Protein AF-A0A7C2RPN8-F1 (afdb_monomer_lite)

Sequence (89 aa):
MAKVALDEVLEDVKALTPDERRKLREVLDMSLEGSPPTSIDSELQQKLLEVGLLSEIRPPVADLESYWGYKPVEVSGKPVSETLIEERR

pLDDT: mean 79.74, std 12.41, range [44.41, 95.19]

Radius of gyration: 22.24 Å; chains: 1; bounding box: 46×28×62 Å

Structure (mmCIF, N/CA/C/O backbone):
data_AF-A0A7C2RPN8-F1
#
_entry.id   AF-A0A7C2RPN8-F1
#
loop_
_atom_site.group_PDB
_atom_site.id
_atom_site.type_symbol
_atom_site.label_atom_id
_atom_site.label_alt_id
_atom_site.label_comp_id
_atom_site.label_asym_id
_atom_site.label_entity_id
_atom_site.label_seq_id
_atom_site.pdbx_PDB_ins_code
_atom_site.Cartn_x
_atom_site.Cartn_y
_atom_site.Cartn_z
_atom_site.occupancy
_atom_site.B_iso_or_equiv
_atom_site.auth_seq_id
_atom_site.auth_comp_id
_atom_site.auth_asym_id
_atom_site.auth_atom_id
_atom_site.pdbx_PDB_model_num
ATOM 1 N N . MET A 1 1 ? 9.631 -14.447 -34.922 1.00 44.41 1 MET A N 1
ATOM 2 C CA . MET A 1 1 ? 9.918 -13.023 -35.205 1.00 44.41 1 MET A CA 1
ATOM 3 C C . MET A 1 1 ? 9.536 -12.092 -34.049 1.00 44.41 1 MET A C 1
ATOM 5 O O . MET A 1 1 ? 10.223 -11.105 -33.871 1.00 44.41 1 MET A O 1
ATOM 9 N N . ALA A 1 2 ? 8.544 -12.419 -33.206 1.00 54.53 2 ALA A N 1
ATOM 10 C CA . ALA A 1 2 ? 8.126 -11.558 -32.085 1.00 54.53 2 ALA A CA 1
ATOM 11 C C . ALA A 1 2 ? 9.150 -11.391 -30.935 1.00 54.53 2 ALA A C 1
ATOM 13 O O . ALA A 1 2 ? 9.156 -10.360 -30.278 1.00 54.53 2 ALA A O 1
ATOM 14 N N . LYS A 1 3 ? 10.024 -12.379 -30.686 1.00 54.53 3 LYS A N 1
ATOM 15 C CA . LYS A 1 3 ? 10.969 -12.341 -29.552 1.00 54.53 3 LYS A CA 1
ATOM 16 C C . LYS A 1 3 ? 12.122 -11.345 -29.746 1.00 54.53 3 LYS A C 1
ATOM 18 O O . LYS A 1 3 ? 12.457 -10.636 -28.814 1.00 54.53 3 LYS A O 1
ATOM 23 N N . VAL A 1 4 ? 12.658 -11.255 -30.967 1.00 57.12 4 VAL A N 1
ATOM 24 C CA . VAL A 1 4 ? 13.752 -10.323 -31.313 1.00 57.12 4 VAL A CA 1
ATOM 25 C C . VAL A 1 4 ? 13.287 -8.866 -31.202 1.00 57.12 4 VAL A C 1
ATOM 27 O O . VAL A 1 4 ? 14.021 -8.030 -30.699 1.00 57.12 4 VAL A O 1
ATOM 30 N N . ALA A 1 5 ? 12.033 -8.588 -31.572 1.00 74.69 5 ALA A N 1
ATOM 31 C CA . ALA A 1 5 ? 11.447 -7.256 -31.444 1.00 74.69 5 ALA A CA 1
ATOM 32 C C . ALA A 1 5 ? 11.219 -6.830 -29.981 1.00 74.69 5 ALA A C 1
ATOM 34 O O . ALA A 1 5 ? 11.247 -5.643 -29.682 1.00 74.69 5 ALA A O 1
ATOM 35 N N . LEU A 1 6 ? 10.993 -7.775 -29.058 1.00 76.12 6 LEU A N 1
ATOM 36 C CA . LEU A 1 6 ? 10.796 -7.445 -27.644 1.00 76.12 6 LEU A CA 1
ATOM 37 C C . LEU A 1 6 ? 12.109 -7.042 -26.965 1.00 76.12 6 LEU A C 1
ATOM 39 O O . LEU A 1 6 ? 12.113 -6.109 -26.167 1.00 76.12 6 LEU A O 1
ATOM 43 N N . ASP A 1 7 ? 13.209 -7.722 -27.290 1.00 80.06 7 ASP A N 1
ATOM 44 C CA . ASP A 1 7 ? 14.521 -7.427 -26.705 1.00 80.06 7 ASP A CA 1
ATOM 45 C C . ASP A 1 7 ? 15.016 -6.025 -27.114 1.00 80.06 7 ASP A C 1
ATOM 47 O O . ASP A 1 7 ? 15.531 -5.292 -26.273 1.00 80.06 7 ASP A O 1
ATOM 51 N N . GLU A 1 8 ? 14.778 -5.606 -28.363 1.00 81.00 8 GLU A N 1
ATOM 52 C CA . GLU A 1 8 ? 15.087 -4.244 -28.837 1.00 81.00 8 GLU A CA 1
ATOM 53 C C . GLU A 1 8 ? 14.247 -3.180 -28.115 1.00 81.00 8 GLU A C 1
ATOM 55 O O . GLU A 1 8 ? 14.788 -2.207 -27.592 1.00 81.00 8 GLU A O 1
ATOM 60 N N . VAL A 1 9 ? 12.937 -3.412 -27.976 1.00 82.69 9 VAL A N 1
ATOM 61 C CA . VAL A 1 9 ? 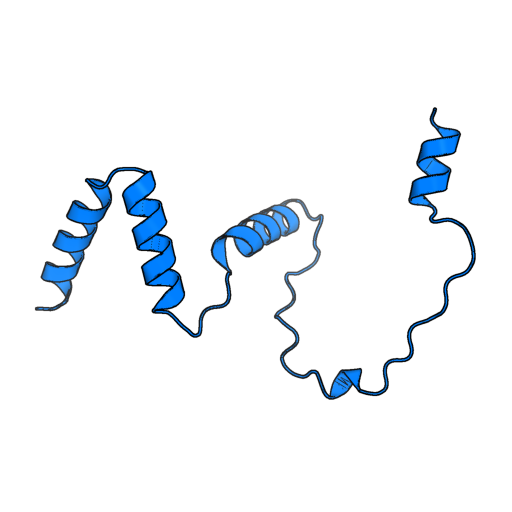12.042 -2.508 -27.234 1.00 82.69 9 VAL A CA 1
ATOM 62 C C . VAL A 1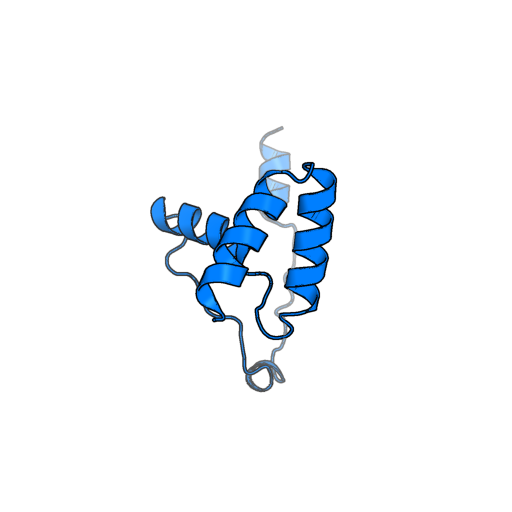 9 ? 12.466 -2.386 -25.766 1.00 82.69 9 VAL A C 1
ATOM 64 O O . VAL A 1 9 ? 12.381 -1.305 -25.188 1.00 82.69 9 VAL A O 1
ATOM 67 N N . LEU A 1 10 ? 12.956 -3.460 -25.141 1.00 84.31 10 LEU A N 1
ATOM 68 C CA . LEU A 1 10 ? 13.441 -3.414 -23.758 1.00 84.31 10 LEU A CA 1
ATOM 69 C C . LEU A 1 10 ? 14.711 -2.568 -23.601 1.00 84.31 10 LEU A C 1
ATOM 71 O O . LEU A 1 10 ? 14.853 -1.889 -22.581 1.00 84.31 10 LEU A O 1
ATOM 75 N N . GLU A 1 11 ? 15.621 -2.592 -24.575 1.00 85.38 11 GLU A N 1
ATOM 76 C CA . GLU A 1 11 ? 16.805 -1.725 -24.568 1.00 85.38 11 GLU A CA 1
ATOM 77 C C . GLU A 1 11 ? 16.425 -0.252 -24.770 1.00 85.38 11 GLU A C 1
ATOM 79 O O . GLU A 1 11 ? 16.890 0.611 -24.019 1.00 85.38 11 GLU A O 1
ATOM 84 N N . ASP A 1 12 ? 15.485 0.035 -25.669 1.00 83.56 12 ASP A N 1
ATOM 85 C CA . ASP A 1 12 ? 14.987 1.397 -25.889 1.00 83.56 12 ASP A CA 1
ATOM 86 C C . ASP A 1 12 ? 14.309 1.968 -24.633 1.00 83.56 12 ASP A C 1
ATOM 88 O O . ASP A 1 12 ? 14.544 3.116 -24.250 1.00 83.56 12 ASP A O 1
ATOM 92 N N . VAL A 1 13 ? 13.545 1.149 -23.902 1.00 85.69 13 VAL A N 1
ATOM 93 C CA . VAL A 1 13 ? 12.920 1.548 -22.628 1.00 85.69 13 VAL A CA 1
ATOM 94 C C . VAL A 1 13 ? 13.957 1.842 -21.538 1.00 85.69 13 VAL A C 1
ATOM 96 O O . VAL A 1 13 ? 13.744 2.727 -20.701 1.00 85.69 13 VAL A O 1
ATOM 99 N N . LYS A 1 14 ? 15.101 1.145 -21.532 1.00 83.50 14 LYS A N 1
ATOM 100 C CA . LYS A 1 14 ? 16.204 1.432 -20.598 1.00 83.50 14 LYS A CA 1
ATOM 101 C C . LYS A 1 14 ? 16.916 2.744 -20.919 1.00 83.50 14 LYS A C 1
ATOM 103 O O . LYS A 1 14 ? 17.464 3.345 -19.993 1.00 83.50 14 LYS A O 1
ATOM 108 N N . ALA A 1 15 ? 16.901 3.189 -22.175 1.00 88.50 15 ALA A N 1
ATOM 109 C CA . ALA A 1 15 ? 17.491 4.456 -22.602 1.00 88.50 15 ALA A CA 1
ATOM 110 C C . ALA A 1 15 ? 16.602 5.680 -22.300 1.00 88.50 15 ALA A C 1
ATOM 112 O O . ALA A 1 15 ? 17.108 6.800 -22.245 1.00 88.50 15 ALA A O 1
ATOM 113 N N . LEU A 1 16 ? 15.303 5.479 -22.043 1.00 86.75 16 LEU A N 1
ATOM 114 C CA . LEU A 1 16 ? 14.365 6.556 -21.704 1.00 86.75 16 LEU A CA 1
ATOM 115 C C . LEU A 1 16 ? 14.729 7.271 -20.400 1.00 86.75 16 LEU A C 1
ATOM 117 O O . LEU A 1 16 ? 15.229 6.667 -19.442 1.00 86.75 16 LEU A O 1
ATOM 121 N N . THR A 1 17 ? 14.382 8.549 -20.314 1.00 85.06 17 THR A N 1
ATOM 122 C CA . THR A 1 17 ? 14.480 9.321 -19.071 1.00 85.06 17 THR A CA 1
ATOM 123 C C . THR A 1 17 ? 13.437 8.865 -18.036 1.00 85.06 17 THR A C 1
ATOM 125 O O . THR A 1 17 ? 12.439 8.230 -18.389 1.00 85.06 17 THR A O 1
ATOM 128 N N . PRO A 1 18 ? 13.617 9.176 -16.736 1.00 82.06 18 PRO A N 1
ATOM 129 C CA . PRO A 1 18 ? 12.663 8.780 -15.696 1.00 82.06 18 PRO A CA 1
ATOM 130 C C . PRO A 1 18 ? 11.224 9.252 -15.951 1.00 82.06 18 PRO A C 1
ATOM 132 O O . PRO A 1 18 ? 10.278 8.518 -15.664 1.00 82.06 18 PRO A O 1
ATOM 135 N N . ASP A 1 19 ? 11.050 10.445 -16.522 1.00 79.44 19 ASP A N 1
ATOM 136 C CA . ASP A 1 19 ? 9.726 11.000 -16.814 1.00 79.44 19 ASP A CA 1
ATOM 137 C C . ASP A 1 19 ? 9.082 10.352 -18.046 1.00 79.44 19 ASP A C 1
ATOM 139 O O . ASP A 1 19 ? 7.876 10.106 -18.056 1.00 79.44 19 ASP A O 1
ATOM 143 N N . GLU A 1 20 ? 9.873 10.000 -19.060 1.00 81.75 20 GLU A N 1
ATOM 144 C CA . GLU A 1 20 ? 9.394 9.245 -20.224 1.00 81.75 20 GLU A CA 1
ATOM 145 C C . GLU A 1 20 ? 9.007 7.814 -19.847 1.00 81.75 20 GLU A C 1
ATOM 147 O O . GLU A 1 20 ? 7.978 7.318 -20.301 1.00 81.75 20 GLU A O 1
ATOM 152 N N . ARG A 1 21 ? 9.759 7.172 -18.944 1.00 87.00 21 ARG A N 1
ATOM 153 C CA . ARG A 1 21 ? 9.386 5.858 -18.396 1.00 87.00 21 ARG A CA 1
ATOM 154 C C . ARG A 1 21 ? 8.081 5.915 -17.608 1.00 87.00 21 ARG A C 1
ATOM 156 O O . ARG A 1 21 ? 7.301 4.970 -17.678 1.00 87.00 21 ARG A O 1
ATOM 163 N N . ARG A 1 22 ? 7.830 7.003 -16.870 1.00 81.56 22 ARG A N 1
ATOM 164 C CA . ARG A 1 22 ? 6.571 7.191 -16.131 1.00 81.56 22 ARG A CA 1
ATOM 165 C C . ARG A 1 22 ? 5.385 7.309 -17.090 1.00 81.56 22 ARG A C 1
ATOM 167 O O . ARG A 1 22 ? 4.408 6.593 -16.914 1.00 81.56 22 ARG A O 1
ATOM 174 N N . LYS A 1 23 ? 5.518 8.118 -18.145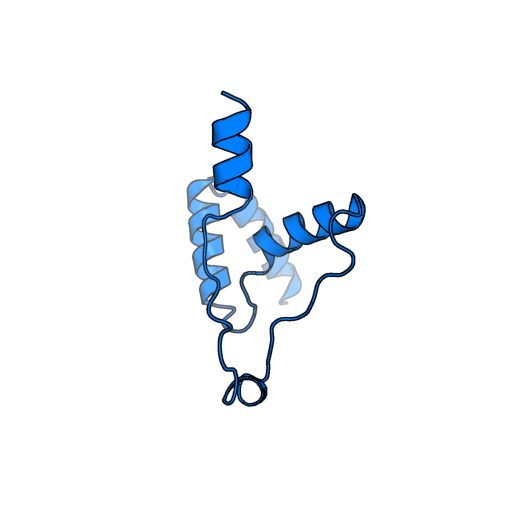 1.00 83.00 23 LYS A N 1
ATOM 175 C CA . LYS A 1 23 ? 4.499 8.235 -19.203 1.00 83.00 23 LYS A CA 1
ATOM 176 C C . LYS A 1 23 ? 4.268 6.916 -19.938 1.00 83.00 23 LYS A C 1
ATOM 178 O O . LYS A 1 23 ? 3.129 6.554 -20.203 1.00 83.00 23 LYS A O 1
ATOM 183 N N . LEU A 1 24 ? 5.338 6.181 -20.248 1.00 85.81 24 LEU A N 1
ATOM 184 C CA . LEU A 1 24 ? 5.226 4.866 -20.874 1.00 85.81 24 LEU A CA 1
ATOM 185 C C . LEU A 1 24 ? 4.467 3.885 -19.976 1.00 85.81 24 LEU A C 1
ATOM 187 O O . LEU A 1 24 ? 3.604 3.166 -20.467 1.00 85.81 24 LEU A O 1
ATOM 191 N N . ARG A 1 25 ? 4.757 3.875 -18.670 1.00 82.38 25 ARG A N 1
ATOM 192 C CA . ARG A 1 25 ? 4.024 3.057 -17.698 1.00 82.38 25 ARG A CA 1
ATOM 193 C C . ARG A 1 25 ? 2.537 3.405 -17.680 1.00 82.38 25 ARG A C 1
ATOM 195 O O . ARG A 1 25 ? 1.735 2.494 -17.792 1.00 82.38 25 ARG A O 1
ATOM 202 N N . GLU A 1 26 ? 2.179 4.686 -17.623 1.00 80.44 26 GLU A N 1
ATOM 203 C CA . GLU A 1 26 ? 0.771 5.115 -17.653 1.00 80.44 26 GLU A CA 1
ATOM 204 C C . GLU A 1 26 ? 0.047 4.629 -18.916 1.00 80.44 26 GLU A C 1
ATOM 206 O O . GLU A 1 26 ? -1.058 4.102 -18.832 1.00 80.44 26 GLU A O 1
ATOM 211 N N . VAL A 1 27 ? 0.686 4.737 -20.086 1.00 84.12 27 VAL A N 1
ATOM 212 C CA . VAL A 1 27 ? 0.112 4.249 -21.350 1.00 84.12 27 VAL A CA 1
ATOM 213 C C . VAL A 1 27 ? -0.023 2.724 -21.359 1.00 84.12 27 VAL A C 1
ATOM 215 O O . VAL A 1 27 ? -1.045 2.209 -21.809 1.00 84.12 27 VAL A O 1
ATOM 218 N N . LEU A 1 28 ? 0.977 1.995 -20.853 1.00 82.94 28 LEU A N 1
ATOM 219 C CA . LEU A 1 28 ? 0.919 0.536 -20.743 1.00 82.94 28 LEU A CA 1
ATOM 220 C C . LEU A 1 28 ? -0.206 0.099 -19.801 1.00 82.94 28 LEU A C 1
ATOM 222 O O . LEU A 1 28 ? -1.018 -0.737 -20.189 1.00 82.94 28 LEU A O 1
ATOM 226 N N . ASP A 1 29 ? -0.301 0.717 -18.626 1.00 78.00 29 ASP A N 1
ATOM 227 C CA . ASP A 1 29 ? -1.332 0.446 -17.623 1.00 78.00 29 ASP A CA 1
ATOM 228 C C . ASP A 1 29 ? -2.741 0.748 -18.166 1.00 78.00 29 ASP A C 1
ATOM 230 O O . ASP A 1 29 ? -3.664 -0.031 -17.939 1.00 78.00 29 ASP A O 1
ATOM 234 N N . MET A 1 30 ? -2.905 1.820 -18.954 1.00 75.44 30 MET A N 1
ATOM 235 C CA . MET A 1 30 ? -4.163 2.129 -19.650 1.00 75.44 30 MET A CA 1
ATOM 236 C C . MET A 1 30 ? -4.481 1.148 -20.783 1.00 75.44 30 MET A C 1
ATOM 238 O O . MET A 1 30 ? -5.641 0.891 -21.060 1.00 75.44 30 MET A O 1
ATOM 242 N N . SER A 1 31 ? -3.475 0.610 -21.473 1.00 73.00 31 SER A N 1
ATOM 243 C CA . SER A 1 31 ? -3.691 -0.342 -22.573 1.00 73.00 31 SER A CA 1
ATOM 244 C C . SER A 1 31 ? -3.954 -1.774 -22.099 1.00 73.00 31 SER A C 1
ATOM 246 O O . SER A 1 31 ? -4.516 -2.580 -22.838 1.00 73.00 31 SER A O 1
ATOM 248 N N . LEU A 1 32 ? -3.562 -2.091 -20.863 1.00 70.75 32 LEU A N 1
ATOM 249 C CA . LEU A 1 32 ? -3.747 -3.390 -20.219 1.00 70.75 32 LEU A CA 1
ATOM 250 C C . LEU A 1 32 ? -5.084 -3.474 -19.458 1.00 70.75 32 LEU A C 1
ATOM 252 O O . LEU A 1 32 ? -5.163 -4.203 -18.467 1.00 70.75 32 LEU A O 1
ATOM 256 N N . GLU A 1 33 ? -6.118 -2.744 -19.912 1.00 54.06 33 GLU A N 1
ATOM 257 C CA . GLU A 1 33 ? -7.490 -2.747 -19.372 1.00 54.06 33 GLU A CA 1
ATOM 258 C C . GLU A 1 33 ? -7.931 -4.173 -18.996 1.00 54.06 33 GLU A C 1
ATOM 260 O O . GLU A 1 33 ? -8.289 -4.992 -19.843 1.00 54.06 33 GLU A O 1
ATOM 265 N N . GLY A 1 34 ? -7.845 -4.485 -17.700 1.00 52.72 34 GLY A N 1
ATOM 266 C CA . GLY A 1 34 ? -8.068 -5.830 -17.168 1.00 52.72 34 GLY A CA 1
ATOM 267 C C . GLY A 1 34 ? -7.128 -6.241 -16.033 1.00 52.72 34 GLY A C 1
ATOM 268 O O . GLY A 1 34 ? -7.493 -7.122 -15.257 1.00 52.72 34 GLY A O 1
ATOM 269 N N . SER A 1 35 ? -5.966 -5.600 -15.864 1.00 48.25 35 SER A N 1
ATOM 270 C CA . SER A 1 35 ? -5.179 -5.768 -14.636 1.00 48.25 35 SER A CA 1
ATOM 271 C C . SER A 1 35 ? -5.529 -4.652 -13.649 1.00 48.25 35 SER A C 1
ATOM 273 O O . SER A 1 35 ? -5.327 -3.483 -13.981 1.00 48.25 35 SER A O 1
ATOM 275 N N . PRO A 1 36 ? -6.036 -4.954 -12.438 1.00 50.47 36 PRO A N 1
ATOM 276 C CA . PRO A 1 36 ? -6.160 -3.931 -11.406 1.00 50.47 36 PRO A CA 1
ATOM 277 C C . PRO A 1 36 ? -4.780 -3.297 -11.135 1.00 50.47 36 PRO A C 1
ATOM 279 O O . PRO A 1 36 ? -3.758 -3.920 -11.447 1.00 50.47 36 PRO A O 1
ATOM 282 N N . PRO A 1 37 ? -4.717 -2.076 -10.569 1.00 48.44 37 PRO A N 1
ATOM 283 C CA . PRO A 1 37 ? -3.468 -1.444 -10.147 1.00 48.44 37 PRO A CA 1
ATOM 284 C C . PRO A 1 37 ? -2.837 -2.260 -9.008 1.00 48.44 37 PRO A C 1
ATOM 286 O O . PRO A 1 37 ? -2.966 -1.949 -7.832 1.00 48.44 37 PRO A O 1
ATOM 289 N N . THR A 1 38 ? -2.195 -3.372 -9.356 1.00 52.00 38 THR A N 1
ATOM 290 C CA . THR A 1 38 ? -1.646 -4.346 -8.411 1.00 52.00 38 THR A CA 1
ATOM 291 C C . THR A 1 38 ? -0.219 -3.987 -8.011 1.00 52.00 38 THR A C 1
ATOM 293 O O . THR A 1 38 ? 0.271 -4.511 -7.028 1.00 52.00 38 THR A O 1
ATOM 296 N N . SER A 1 39 ? 0.486 -3.091 -8.704 1.00 55.38 39 SER A N 1
ATOM 297 C CA . SER A 1 39 ? 1.937 -2.978 -8.498 1.00 55.38 39 SER A CA 1
ATOM 298 C C . SER A 1 39 ? 2.336 -2.304 -7.178 1.00 55.38 39 SER A C 1
ATOM 300 O O . SER A 1 39 ? 3.156 -2.854 -6.451 1.00 55.38 39 SER A O 1
ATOM 302 N N . ILE A 1 40 ? 1.746 -1.160 -6.817 1.00 53.72 40 ILE A N 1
ATOM 303 C CA . ILE A 1 40 ? 2.161 -0.429 -5.602 1.00 53.72 40 ILE A CA 1
ATOM 304 C C . ILE A 1 40 ?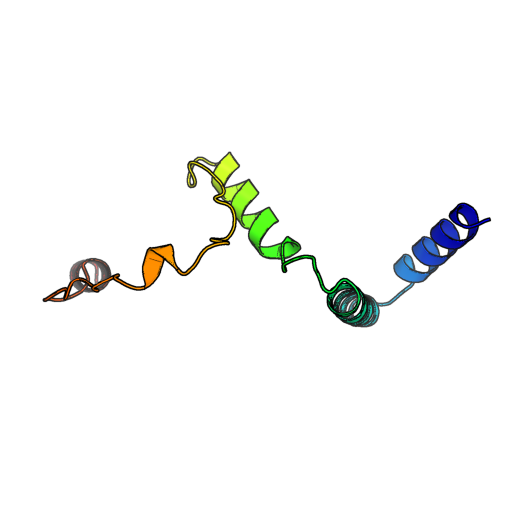 1.531 -1.039 -4.342 1.00 53.72 40 ILE A C 1
ATOM 306 O O . ILE A 1 40 ? 2.225 -1.263 -3.348 1.00 53.72 40 ILE A O 1
ATOM 310 N N . ASP A 1 41 ? 0.240 -1.371 -4.396 1.00 64.81 41 ASP A N 1
ATOM 311 C CA . ASP A 1 41 ? -0.464 -1.931 -3.242 1.00 64.81 41 ASP A CA 1
ATOM 312 C C . ASP A 1 41 ? -0.076 -3.391 -2.974 1.00 64.81 41 ASP A C 1
ATOM 314 O O . ASP A 1 41 ? 0.029 -3.776 -1.810 1.00 64.81 41 ASP A O 1
ATOM 318 N N . SER A 1 42 ? 0.230 -4.200 -3.999 1.00 72.25 42 SER A N 1
ATOM 319 C CA . SER A 1 42 ? 0.635 -5.594 -3.764 1.00 72.25 42 SER A CA 1
ATOM 320 C C . SER A 1 42 ? 2.035 -5.707 -3.175 1.00 72.25 42 SER A C 1
ATOM 322 O O . SER A 1 42 ? 2.247 -6.578 -2.337 1.00 72.25 42 SER A O 1
ATOM 324 N N . GLU A 1 43 ? 2.996 -4.870 -3.580 1.00 81.19 43 GLU A N 1
ATOM 325 C CA . GLU A 1 43 ? 4.343 -4.911 -2.992 1.00 81.19 43 GLU A CA 1
ATOM 326 C C . GLU A 1 43 ? 4.311 -4.523 -1.509 1.00 81.19 43 GLU A C 1
ATOM 328 O O . GLU A 1 43 ? 4.968 -5.150 -0.675 1.00 81.19 43 GLU A O 1
ATOM 333 N N . LEU A 1 44 ? 3.515 -3.508 -1.158 1.00 85.81 44 LEU A N 1
ATOM 334 C CA . LEU A 1 44 ? 3.313 -3.118 0.233 1.00 85.81 44 LEU A CA 1
ATOM 335 C C . LEU A 1 44 ? 2.611 -4.229 1.020 1.00 85.81 44 LEU A C 1
ATOM 337 O O . LEU A 1 44 ? 3.080 -4.605 2.092 1.00 85.81 44 LEU A O 1
ATOM 341 N N . GLN A 1 45 ? 1.523 -4.786 0.489 1.00 86.62 45 GLN A N 1
ATOM 342 C CA . GLN A 1 45 ? 0.790 -5.876 1.135 1.00 86.62 45 GLN A CA 1
ATOM 343 C C . GLN A 1 45 ? 1.662 -7.120 1.343 1.00 86.62 45 GLN A C 1
ATOM 345 O O . GLN A 1 45 ? 1.579 -7.739 2.402 1.00 86.62 45 GLN A O 1
ATOM 350 N N . GLN A 1 46 ? 2.539 -7.453 0.391 1.00 88.12 46 GLN A N 1
ATOM 351 C CA . GLN A 1 46 ? 3.507 -8.544 0.539 1.00 88.12 46 GLN A CA 1
ATOM 352 C C . GLN A 1 46 ? 4.480 -8.280 1.688 1.00 88.12 46 GLN A C 1
ATOM 354 O O . GLN A 1 46 ? 4.622 -9.129 2.563 1.00 88.12 46 GLN A O 1
ATOM 359 N N . LYS A 1 47 ? 5.072 -7.083 1.762 1.00 91.25 47 LYS A N 1
ATOM 360 C CA . LYS A 1 47 ? 5.951 -6.712 2.885 1.00 91.25 47 LYS A CA 1
ATOM 361 C C . LYS A 1 47 ? 5.230 -6.781 4.229 1.00 91.25 47 LYS A C 1
ATOM 363 O O . LYS A 1 47 ? 5.810 -7.217 5.217 1.00 91.25 47 LYS A O 1
ATOM 368 N N . LEU A 1 48 ? 3.966 -6.357 4.277 1.00 91.94 48 LEU A N 1
ATOM 369 C CA . LEU A 1 48 ? 3.148 -6.410 5.491 1.00 91.94 48 LEU A CA 1
ATOM 370 C C . LEU A 1 48 ? 2.796 -7.847 5.907 1.00 91.94 48 LEU A C 1
ATOM 372 O O . LEU A 1 48 ? 2.715 -8.127 7.103 1.00 91.94 48 LEU A O 1
ATOM 376 N N . LEU A 1 49 ? 2.611 -8.751 4.943 1.00 91.56 49 LEU A N 1
ATOM 377 C CA . LEU A 1 49 ? 2.430 -10.183 5.185 1.00 91.56 49 LEU A CA 1
ATOM 378 C C . LEU A 1 49 ? 3.722 -10.821 5.718 1.00 91.56 49 LEU A C 1
ATOM 380 O O . LEU A 1 49 ? 3.679 -11.561 6.696 1.00 91.56 49 LEU A O 1
ATOM 384 N N . GLU A 1 50 ? 4.874 -10.493 5.127 1.00 93.44 50 GLU A N 1
ATOM 385 C CA . GLU A 1 50 ? 6.188 -11.011 5.541 1.00 93.44 50 GLU A CA 1
ATOM 386 C C . GLU A 1 50 ? 6.532 -10.665 6.993 1.00 93.44 50 GLU A C 1
ATOM 388 O O . GLU A 1 50 ? 7.050 -11.504 7.728 1.00 93.44 50 GLU A O 1
ATOM 393 N N . VAL A 1 51 ? 6.218 -9.443 7.430 1.00 95.19 51 VAL A N 1
ATOM 394 C CA . VAL A 1 51 ? 6.432 -9.017 8.825 1.00 95.19 51 VAL A CA 1
ATOM 395 C C . VAL A 1 51 ? 5.319 -9.478 9.775 1.00 95.19 51 VAL A C 1
ATOM 397 O O . VAL A 1 51 ? 5.351 -9.148 10.959 1.00 95.19 51 VAL A O 1
ATOM 400 N N . GLY A 1 52 ? 4.327 -10.224 9.273 1.00 91.44 52 GLY A N 1
ATOM 401 C CA . GLY A 1 52 ? 3.215 -10.771 10.053 1.00 91.44 52 GLY A CA 1
ATOM 402 C C . GLY A 1 52 ? 2.185 -9.738 10.512 1.00 91.44 52 GLY A C 1
ATOM 403 O O . GLY A 1 52 ? 1.396 -10.025 11.410 1.00 91.44 52 GLY A O 1
ATOM 404 N N . LEU A 1 53 ? 2.187 -8.534 9.928 1.00 93.50 53 LEU A N 1
ATOM 405 C CA . LEU A 1 53 ? 1.185 -7.507 10.228 1.00 93.50 53 LEU A CA 1
ATOM 406 C C . LEU A 1 53 ? -0.150 -7.805 9.529 1.00 93.50 53 LEU A C 1
ATOM 408 O O . LEU A 1 53 ? -1.214 -7.505 10.067 1.00 93.50 53 LEU A O 1
ATOM 412 N N . LEU A 1 54 ? -0.091 -8.407 8.339 1.00 90.94 54 LEU A N 1
ATOM 413 C CA . LEU A 1 54 ? -1.239 -9.027 7.680 1.00 90.94 54 LEU A CA 1
ATOM 414 C C . LEU A 1 54 ? -1.194 -10.542 7.880 1.00 90.94 54 LEU A C 1
ATOM 416 O O . LEU A 1 54 ? -0.123 -11.138 7.883 1.00 90.94 54 LEU A O 1
ATOM 420 N N . SER A 1 55 ? -2.366 -11.166 8.010 1.00 88.94 55 SER A N 1
ATOM 421 C CA . SER A 1 55 ? -2.501 -12.628 8.031 1.00 88.94 55 SER A CA 1
ATOM 422 C C . SER A 1 55 ? -2.605 -13.228 6.628 1.00 88.94 55 SER A C 1
ATOM 424 O O . SER A 1 55 ? -2.142 -14.338 6.394 1.00 88.94 55 SER A O 1
ATOM 426 N N . GLU A 1 56 ? -3.232 -12.505 5.699 1.00 89.19 56 GLU A N 1
ATOM 427 C CA . GLU A 1 56 ? -3.436 -12.910 4.308 1.00 89.19 56 GLU A CA 1
ATOM 428 C C . GLU A 1 56 ? -3.734 -11.687 3.429 1.00 89.19 56 GLU A C 1
ATOM 430 O O . GLU A 1 56 ? -4.186 -10.647 3.918 1.00 89.19 56 GLU A O 1
ATOM 435 N N . ILE A 1 57 ? -3.518 -11.825 2.120 1.00 85.69 57 ILE A N 1
ATOM 436 C CA . ILE A 1 57 ? -3.908 -10.829 1.117 1.00 85.69 57 ILE A CA 1
ATOM 437 C C . ILE A 1 57 ? -5.217 -11.305 0.492 1.00 85.69 57 ILE A C 1
ATOM 439 O O . ILE A 1 57 ? -5.232 -12.266 -0.278 1.00 85.69 57 ILE A O 1
ATOM 443 N N . ARG A 1 58 ? -6.330 -10.661 0.858 1.00 81.12 58 ARG A N 1
ATOM 444 C CA . ARG A 1 58 ? -7.652 -11.041 0.349 1.00 81.12 58 ARG A CA 1
ATOM 445 C C . ARG A 1 58 ? -7.846 -10.551 -1.088 1.00 81.12 58 ARG A C 1
ATOM 447 O O . ARG A 1 58 ? -7.494 -9.407 -1.380 1.00 81.12 58 ARG A O 1
ATOM 454 N N . PRO A 1 59 ? -8.420 -11.382 -1.978 1.00 78.25 59 PRO A N 1
ATOM 455 C CA . PRO A 1 59 ? -8.756 -10.941 -3.321 1.00 78.25 59 PRO A CA 1
ATOM 456 C C . PRO A 1 59 ? -9.819 -9.832 -3.267 1.00 78.25 59 PRO A C 1
ATOM 458 O O . PRO A 1 59 ? -10.606 -9.782 -2.314 1.00 78.25 59 PRO A O 1
ATOM 461 N N . PRO A 1 60 ? -9.877 -8.958 -4.286 1.00 75.62 60 PRO A N 1
ATOM 462 C CA . PRO A 1 60 ? -10.958 -7.992 -4.416 1.00 75.62 60 PRO A CA 1
ATOM 463 C C . PRO A 1 60 ? -12.322 -8.687 -4.354 1.00 75.62 60 PRO A C 1
ATOM 465 O O . PRO A 1 60 ? -12.508 -9.765 -4.922 1.00 75.62 60 PRO A O 1
ATOM 468 N N . VAL A 1 61 ? -13.280 -8.063 -3.668 1.00 77.19 61 VAL A N 1
ATOM 469 C CA . VAL A 1 61 ? -14.658 -8.560 -3.608 1.00 77.19 61 VAL A CA 1
ATOM 470 C C . VAL A 1 61 ? -15.259 -8.468 -5.009 1.00 77.19 61 VAL A C 1
ATOM 472 O O . VAL A 1 61 ? -15.518 -7.374 -5.503 1.00 77.19 61 VAL A O 1
ATOM 475 N N . ALA A 1 62 ? -15.448 -9.619 -5.651 1.00 72.00 62 ALA A N 1
ATOM 476 C CA . ALA A 1 62 ? -15.998 -9.700 -7.003 1.00 72.00 62 ALA A CA 1
ATOM 477 C C . ALA A 1 62 ? -17.532 -9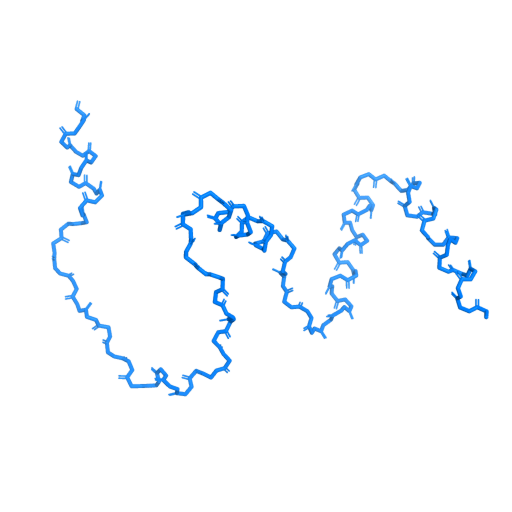.587 -7.028 1.00 72.00 62 ALA A C 1
ATOM 479 O O . ALA A 1 62 ? -18.089 -9.082 -7.997 1.00 72.00 62 ALA A O 1
ATOM 480 N N . ASP A 1 63 ? -18.204 -10.041 -5.967 1.00 79.19 63 ASP A N 1
ATOM 481 C CA . ASP A 1 63 ? -19.661 -10.009 -5.851 1.00 79.19 63 ASP A CA 1
ATOM 482 C C . ASP A 1 63 ? -20.116 -8.979 -4.807 1.00 79.19 63 ASP A C 1
ATOM 484 O O . ASP A 1 63 ? -19.954 -9.165 -3.598 1.00 79.19 63 ASP A O 1
ATOM 488 N N . LEU A 1 64 ? -20.702 -7.883 -5.292 1.00 78.69 64 LEU A N 1
ATOM 489 C CA . LEU A 1 64 ? -21.288 -6.835 -4.458 1.00 78.69 64 LEU A CA 1
ATOM 490 C C . LEU A 1 64 ? -22.767 -7.096 -4.130 1.00 78.69 64 LEU A C 1
ATOM 492 O O . LEU A 1 64 ? -23.312 -6.412 -3.261 1.00 78.69 64 LEU A O 1
ATOM 496 N N . GLU A 1 65 ? -23.426 -8.077 -4.762 1.00 81.88 65 GLU A N 1
ATOM 497 C CA . GLU A 1 65 ? -24.820 -8.433 -4.448 1.00 81.88 65 GLU A CA 1
ATOM 498 C C . GLU A 1 65 ? -24.942 -8.938 -3.008 1.00 81.88 65 GLU A C 1
ATOM 500 O O . GLU A 1 65 ? -25.890 -8.599 -2.299 1.00 81.88 65 GLU A O 1
ATOM 505 N N . SER A 1 66 ? -23.907 -9.622 -2.517 1.00 74.19 66 SER A N 1
ATOM 506 C CA . SER A 1 66 ? -23.767 -10.033 -1.116 1.00 74.19 66 SER A CA 1
ATOM 507 C C . SER A 1 66 ? -23.840 -8.869 -0.102 1.00 74.19 66 SER A C 1
ATOM 509 O O . SER A 1 66 ? -24.117 -9.093 1.077 1.00 74.19 66 SER A O 1
ATOM 511 N N . TYR A 1 67 ? -23.638 -7.617 -0.537 1.00 78.88 67 TYR A N 1
ATOM 512 C CA . TYR A 1 67 ? -23.667 -6.418 0.313 1.00 78.88 67 TYR A CA 1
ATOM 513 C C . TYR A 1 67 ? -24.966 -5.605 0.214 1.00 78.88 67 TYR A C 1
ATOM 515 O O . TYR A 1 67 ? -25.132 -4.646 0.969 1.00 78.88 67 TYR A O 1
ATOM 523 N N . TRP A 1 68 ? -25.918 -5.980 -0.649 1.00 80.50 68 TRP A N 1
ATOM 524 C CA . TRP A 1 68 ? -27.151 -5.206 -0.883 1.00 80.50 68 TRP A CA 1
ATOM 525 C C . TRP A 1 68 ? -28.028 -5.008 0.364 1.00 80.50 68 TRP A C 1
ATOM 527 O O . TRP A 1 68 ? -28.803 -4.058 0.440 1.00 80.50 68 TRP A O 1
ATOM 537 N N . GLY A 1 69 ? -27.908 -5.895 1.353 1.00 83.06 69 GLY A N 1
ATOM 538 C CA . GLY A 1 69 ? -28.629 -5.818 2.626 1.00 83.06 69 GLY A CA 1
ATOM 539 C C . GLY A 1 69 ? -27.803 -5.283 3.796 1.00 83.06 69 GLY A C 1
ATOM 540 O O . GLY A 1 69 ? -28.280 -5.338 4.932 1.00 83.06 69 GLY A O 1
ATOM 541 N N . TYR A 1 70 ? -26.569 -4.819 3.564 1.00 86.06 70 TYR A N 1
ATOM 542 C CA . TYR A 1 70 ? -25.695 -4.364 4.641 1.00 86.06 70 TYR A CA 1
ATOM 543 C C . TYR A 1 70 ? -26.287 -3.134 5.335 1.00 86.06 70 TYR A C 1
ATOM 545 O O . TYR A 1 70 ? -26.526 -2.098 4.715 1.00 86.06 70 TYR A O 1
ATOM 553 N N . LYS A 1 71 ? -26.504 -3.247 6.647 1.00 88.88 71 LYS A N 1
ATOM 554 C CA . LYS A 1 71 ? -26.898 -2.131 7.506 1.00 88.88 71 LYS A CA 1
ATOM 555 C C . LYS A 1 71 ? -25.682 -1.704 8.321 1.00 88.88 71 LYS A C 1
ATOM 557 O O . LYS A 1 71 ? -25.266 -2.469 9.193 1.00 88.88 71 LYS A O 1
ATOM 562 N N . PRO A 1 72 ? -25.107 -0.521 8.050 1.00 88.19 72 PRO A N 1
ATOM 563 C CA . PRO A 1 72 ? -24.037 0.018 8.871 1.00 88.19 72 PRO A CA 1
ATOM 564 C C . PRO A 1 72 ? -24.474 0.090 10.333 1.00 88.19 72 PRO A C 1
ATOM 566 O O . PRO A 1 72 ? -25.601 0.484 10.634 1.00 88.19 72 PRO A O 1
ATOM 569 N N . VAL A 1 73 ? -23.580 -0.293 11.239 1.00 87.81 73 VAL A N 1
ATOM 570 C CA . VAL A 1 73 ? -23.807 -0.108 12.671 1.00 87.81 73 VAL A CA 1
ATOM 571 C C . VAL A 1 73 ? -23.512 1.347 13.005 1.00 87.81 73 VAL A C 1
ATOM 573 O O . VAL A 1 73 ? -22.411 1.834 12.744 1.00 87.81 73 VAL A O 1
ATOM 576 N N . GLU A 1 74 ? -24.487 2.040 13.587 1.00 89.06 74 GLU A N 1
ATOM 577 C CA . GLU A 1 74 ? -24.258 3.374 14.129 1.00 89.06 74 GLU A CA 1
ATOM 578 C C . GLU A 1 74 ? -23.359 3.268 15.361 1.00 89.06 74 GLU A C 1
ATOM 580 O O . GLU A 1 74 ? -23.701 2.636 16.361 1.00 89.06 74 GLU A O 1
ATOM 585 N N . VAL A 1 75 ? -22.180 3.875 15.271 1.00 86.00 75 VAL A N 1
ATOM 586 C CA . VAL A 1 75 ? -21.229 3.957 16.376 1.00 86.00 75 VAL A CA 1
ATOM 587 C C . VAL A 1 75 ? -21.384 5.306 17.071 1.00 86.00 75 VAL A C 1
ATOM 589 O O . VAL A 1 75 ? -21.310 6.358 16.440 1.00 86.00 75 VAL A O 1
ATOM 592 N N . SER A 1 76 ? -21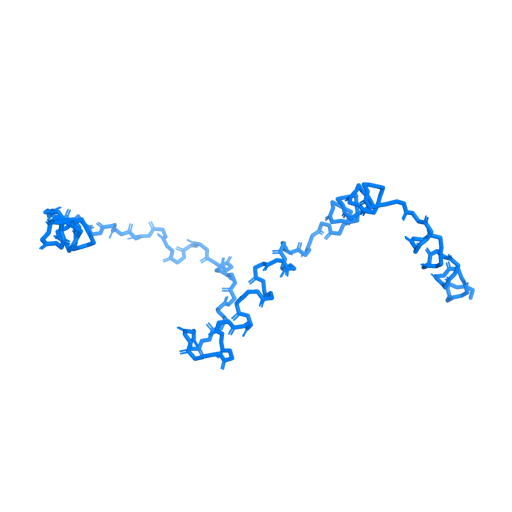.616 5.278 18.383 1.00 86.06 76 SER A N 1
ATOM 593 C CA . SER A 1 76 ? -21.732 6.474 19.220 1.00 86.06 76 SER A CA 1
ATOM 594 C C . SER A 1 76 ? -20.454 6.712 20.023 1.00 86.06 76 SER A C 1
ATOM 596 O O . SER A 1 76 ? -19.891 5.763 20.569 1.00 86.06 76 SER A O 1
ATOM 598 N N . GLY A 1 77 ? -20.059 7.975 20.187 1.00 89.00 77 GLY A N 1
ATOM 599 C CA . GLY A 1 77 ? -18.911 8.376 21.005 1.00 89.00 77 GLY A CA 1
ATOM 600 C C . GLY A 1 77 ? -17.711 8.842 20.181 1.00 89.00 77 GLY A C 1
ATOM 601 O O . GLY A 1 77 ? -17.785 8.951 18.958 1.00 89.00 77 GLY A O 1
ATOM 602 N N . LYS A 1 78 ? -16.610 9.158 20.869 1.00 89.31 78 LYS A N 1
ATOM 603 C CA . LYS A 1 78 ? -15.353 9.559 20.228 1.00 89.31 78 LYS A CA 1
ATOM 604 C C . LYS A 1 78 ? -14.524 8.333 19.823 1.00 89.31 78 LYS A C 1
ATOM 606 O O . LYS A 1 78 ? -14.521 7.342 20.558 1.00 89.31 78 LYS A O 1
ATOM 611 N N . PRO A 1 79 ? -13.787 8.387 18.701 1.00 91.38 79 PRO A N 1
ATOM 612 C CA . PRO A 1 79 ? -12.843 7.340 18.342 1.00 91.38 79 PRO A CA 1
ATOM 613 C C . PRO A 1 79 ? -11.780 7.157 19.427 1.00 91.38 79 PRO A C 1
ATOM 615 O O . PRO A 1 79 ? -11.183 8.125 19.893 1.00 91.38 79 PRO A O 1
ATOM 618 N N . VAL A 1 80 ? -11.470 5.901 19.756 1.00 90.00 80 VAL A N 1
ATOM 619 C CA . VAL A 1 80 ? -10.400 5.563 20.712 1.00 90.00 80 VAL A CA 1
ATOM 620 C C . VAL A 1 80 ? -9.062 6.177 20.290 1.00 90.00 80 VAL A C 1
ATOM 622 O O . VAL A 1 80 ? -8.284 6.602 21.135 1.00 90.00 80 VAL A O 1
ATOM 625 N N . SER A 1 81 ? -8.798 6.271 18.984 1.00 90.62 81 SER A N 1
ATOM 626 C CA . SER A 1 81 ? -7.600 6.929 18.455 1.00 90.62 81 SER A CA 1
ATOM 627 C C . SER A 1 81 ? -7.506 8.402 18.856 1.00 90.62 81 SER A C 1
ATOM 629 O O . SER A 1 81 ? -6.420 8.857 19.199 1.00 90.62 81 SER A O 1
ATOM 631 N N . GLU A 1 82 ? -8.621 9.134 18.851 1.00 90.69 82 GLU A N 1
ATOM 632 C CA . GLU A 1 82 ? -8.676 10.536 19.274 1.00 90.69 82 GLU A CA 1
ATOM 633 C C . GLU A 1 82 ? -8.444 10.648 20.784 1.00 90.69 82 GLU A C 1
ATOM 635 O O . GLU A 1 82 ? -7.588 11.415 21.219 1.00 90.69 82 GLU A O 1
ATOM 640 N N . THR A 1 83 ? -9.111 9.802 21.575 1.00 89.69 83 THR A N 1
ATOM 641 C CA . THR A 1 83 ? -8.937 9.757 23.036 1.00 89.69 83 THR A CA 1
ATOM 642 C C . THR A 1 83 ? -7.490 9.452 23.433 1.00 89.69 83 THR A C 1
ATOM 644 O O . THR A 1 83 ? -6.916 10.142 24.270 1.00 89.69 83 THR A O 1
ATOM 647 N N . LEU A 1 84 ? -6.851 8.476 22.782 1.00 91.38 84 LEU A N 1
ATOM 648 C CA . LEU A 1 84 ? -5.454 8.118 23.047 1.00 91.38 84 LEU A CA 1
ATOM 649 C C . LEU A 1 84 ? -4.464 9.241 22.707 1.00 91.38 84 LEU A C 1
ATOM 651 O O . LEU A 1 84 ? -3.381 9.289 23.291 1.00 91.38 84 LEU A O 1
ATOM 655 N N . ILE A 1 85 ? -4.789 10.101 21.739 1.00 90.62 85 ILE A N 1
ATOM 656 C CA . ILE A 1 85 ? -3.960 11.259 21.382 1.00 90.62 85 ILE A CA 1
ATOM 657 C C . ILE A 1 85 ? -4.133 12.375 22.414 1.00 90.62 85 ILE A C 1
ATOM 659 O O . ILE A 1 85 ? -3.138 12.984 22.802 1.00 90.62 85 ILE A O 1
ATOM 663 N N . GLU A 1 86 ? -5.367 12.638 22.856 1.00 90.62 86 GLU A N 1
ATOM 664 C CA . GLU A 1 86 ? -5.670 13.644 23.882 1.00 90.62 86 GLU A CA 1
ATOM 665 C C . GLU A 1 86 ? -4.983 13.313 25.218 1.00 90.62 86 GLU A C 1
ATOM 667 O O . GLU A 1 86 ? -4.357 14.186 25.807 1.00 90.62 86 GLU A O 1
ATOM 672 N N . GLU A 1 87 ? -5.023 12.053 25.662 1.00 89.19 87 GLU A N 1
ATOM 673 C CA . GLU A 1 87 ? -4.442 11.620 26.947 1.00 89.19 87 GLU A CA 1
ATOM 674 C C . GLU A 1 87 ? -2.905 11.577 26.975 1.00 89.19 87 GLU A C 1
ATOM 676 O O . GLU A 1 87 ? -2.304 11.497 28.047 1.00 89.19 87 GLU A O 1
ATOM 681 N N . ARG A 1 88 ? -2.253 11.573 25.807 1.00 85.75 88 ARG A N 1
ATOM 682 C CA . ARG A 1 88 ? -0.788 11.458 25.681 1.00 85.75 88 ARG A CA 1
ATOM 683 C C . ARG A 1 88 ? -0.088 12.778 25.351 1.00 85.75 88 ARG A C 1
ATOM 685 O O . ARG A 1 88 ? 1.121 12.761 25.109 1.00 85.75 88 ARG A O 1
ATOM 692 N N . ARG A 1 89 ? -0.829 13.885 25.305 1.00 73.12 89 ARG A N 1
ATOM 693 C CA . ARG A 1 89 ? -0.290 15.247 25.202 1.00 73.12 89 ARG A CA 1
ATOM 694 C C . ARG A 1 89 ? -0.173 15.889 26.575 1.00 73.12 89 ARG A C 1
ATOM 696 O O . ARG A 1 89 ? 0.800 16.655 26.740 1.00 73.12 89 ARG A O 1
#

Secondary structure (DSSP, 8-state):
-HHHHHHHHHHHHHHS-HHHHHHHHHHHHHHTTTS-S-HHHHHHHHHHHHTTS-S--PPP----GGGTT--PPPPPS--HHHHHHHTT-

Foldseek 3Di:
DVVVVVVVVVVVLVVDDPVVVVVVVVVVVVVPVPDDPCPPVVVVVVVCVVVVVDVDDDDPDPDCVVVPPDDDDDDDDDDPVVVVVVVVD